Protein AF-A0A3A1U1H8-F1 (afdb_monomer_lite)

Organism: NCBI:txid2306585

Structure (mmCIF, N/CA/C/O backbone):
data_AF-A0A3A1U1H8-F1
#
_entry.id   AF-A0A3A1U1H8-F1
#
loop_
_atom_site.group_PDB
_atom_site.id
_atom_site.type_symbol
_atom_site.label_atom_id
_atom_site.label_alt_id
_atom_site.label_comp_id
_atom_site.label_asym_id
_atom_site.label_entity_id
_atom_site.label_seq_id
_atom_site.pdbx_PDB_ins_code
_atom_site.Cartn_x
_atom_site.Cartn_y
_atom_site.Cartn_z
_atom_site.occupancy
_atom_site.B_iso_or_equiv
_atom_site.auth_seq_id
_atom_site.auth_comp_id
_atom_site.auth_asym_id
_atom_site.auth_atom_id
_atom_site.pdbx_PDB_model_num
ATOM 1 N N . MET A 1 1 ? 20.754 4.221 -0.907 1.00 60.84 1 MET A N 1
ATOM 2 C CA . MET A 1 1 ? 19.375 3.942 -0.468 1.00 60.84 1 MET A CA 1
ATOM 3 C C . MET A 1 1 ? 18.865 2.809 -1.338 1.00 60.84 1 MET A C 1
ATOM 5 O O . MET A 1 1 ? 19.074 2.870 -2.543 1.00 60.84 1 MET A O 1
ATOM 9 N N . THR A 1 2 ? 18.373 1.730 -0.740 1.00 77.50 2 THR A N 1
ATOM 10 C CA . THR A 1 2 ? 17.943 0.517 -1.452 1.00 77.50 2 THR A CA 1
ATOM 11 C C . THR A 1 2 ? 16.463 0.613 -1.840 1.00 77.50 2 THR A C 1
ATOM 13 O O . THR A 1 2 ? 15.715 1.366 -1.223 1.00 77.50 2 THR A O 1
ATOM 16 N N . ALA A 1 3 ? 16.014 -0.170 -2.828 1.00 74.06 3 ALA A N 1
ATOM 17 C CA . ALA A 1 3 ? 14.592 -0.237 -3.204 1.00 74.06 3 ALA A CA 1
ATOM 18 C C . ALA A 1 3 ? 13.690 -0.678 -2.029 1.00 74.06 3 ALA A C 1
ATOM 20 O O .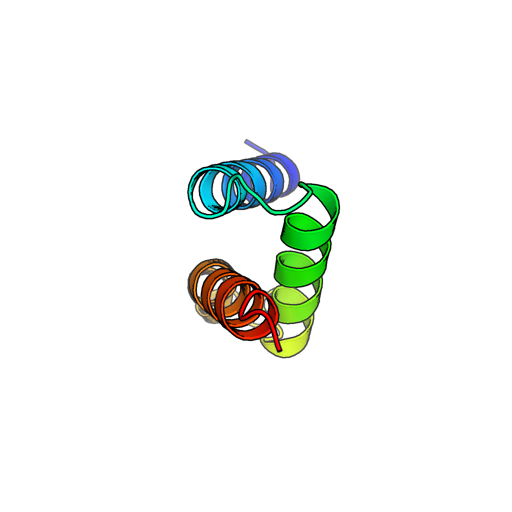 ALA A 1 3 ? 12.530 -0.285 -1.933 1.00 74.06 3 ALA A O 1
ATOM 21 N N . PHE A 1 4 ? 14.248 -1.461 -1.102 1.00 77.94 4 PHE A N 1
ATOM 22 C CA . PHE A 1 4 ? 13.581 -1.850 0.135 1.00 77.94 4 PHE A CA 1
ATOM 23 C C . PHE A 1 4 ? 13.376 -0.657 1.084 1.00 77.94 4 PHE A C 1
ATOM 25 O O . PHE A 1 4 ? 12.300 -0.517 1.663 1.00 77.94 4 PHE A O 1
ATOM 32 N N . ASP A 1 5 ? 14.359 0.244 1.191 1.00 85.56 5 ASP A N 1
ATOM 33 C CA . ASP A 1 5 ? 14.234 1.463 2.003 1.00 85.56 5 ASP A CA 1
ATOM 34 C C . ASP A 1 5 ? 13.135 2.389 1.456 1.00 85.56 5 ASP A C 1
ATOM 36 O O . ASP A 1 5 ? 12.387 2.995 2.223 1.00 85.56 5 ASP A O 1
ATOM 40 N N . GLU A 1 6 ? 13.002 2.478 0.129 1.00 83.88 6 GLU A N 1
ATOM 41 C CA . GLU A 1 6 ? 11.959 3.275 -0.529 1.00 83.88 6 GLU A CA 1
ATOM 42 C C . GLU A 1 6 ? 10.556 2.713 -0.278 1.00 83.88 6 GLU A C 1
ATOM 44 O O . GLU A 1 6 ? 9.624 3.478 -0.004 1.00 83.88 6 GLU A O 1
ATOM 49 N N . LEU A 1 7 ? 10.411 1.384 -0.314 1.00 84.56 7 LEU A N 1
ATOM 50 C CA . LEU A 1 7 ? 9.167 0.699 0.030 1.00 84.56 7 LEU A CA 1
ATOM 51 C C . LEU A 1 7 ? 8.799 0.935 1.497 1.00 84.56 7 LEU A C 1
ATOM 53 O O . LEU A 1 7 ? 7.666 1.314 1.796 1.00 84.56 7 LEU A O 1
ATOM 57 N N . LEU A 1 8 ? 9.757 0.769 2.411 1.00 89.94 8 LEU A N 1
ATOM 58 C CA . LEU A 1 8 ? 9.525 0.993 3.833 1.00 89.94 8 LEU A CA 1
ATOM 59 C C . LEU A 1 8 ? 9.124 2.449 4.100 1.00 89.94 8 LEU A C 1
ATOM 61 O O . LEU A 1 8 ? 8.149 2.694 4.807 1.00 89.94 8 LEU A O 1
ATOM 65 N N . ALA A 1 9 ? 9.803 3.412 3.471 1.00 92.56 9 ALA A N 1
ATOM 66 C CA . ALA A 1 9 ? 9.459 4.828 3.566 1.00 92.56 9 ALA A CA 1
ATOM 67 C C . ALA A 1 9 ? 8.060 5.134 3.004 1.00 92.56 9 ALA A C 1
ATOM 69 O O . ALA A 1 9 ? 7.347 5.982 3.543 1.00 92.56 9 ALA A O 1
ATOM 70 N N . LEU A 1 10 ? 7.637 4.457 1.931 1.00 93.31 10 LEU A N 1
ATOM 71 C CA . LEU A 1 10 ? 6.275 4.579 1.415 1.00 93.31 10 LEU A CA 1
ATOM 72 C C . LEU A 1 10 ? 5.247 4.051 2.422 1.00 93.31 10 LEU A C 1
ATOM 74 O O . LEU A 1 10 ? 4.284 4.759 2.713 1.00 93.31 10 LEU A O 1
ATOM 78 N N . VAL A 1 11 ? 5.469 2.860 2.979 1.00 95.69 11 VAL A N 1
ATOM 79 C CA . VAL A 1 11 ? 4.581 2.256 3.985 1.00 95.69 11 VAL A CA 1
ATOM 80 C C . VAL A 1 11 ? 4.472 3.147 5.223 1.00 95.69 11 VAL A C 1
ATOM 82 O O . VAL A 1 11 ? 3.363 3.392 5.685 1.00 95.69 11 VAL A O 1
ATOM 85 N N . GLU A 1 12 ? 5.582 3.700 5.715 1.00 96.38 12 GLU A N 1
ATOM 86 C CA . GLU A 1 12 ? 5.590 4.649 6.841 1.00 96.38 12 GLU A CA 1
ATOM 87 C C . GLU A 1 12 ? 4.754 5.898 6.557 1.00 96.38 12 GLU A C 1
ATOM 89 O O . GLU A 1 12 ? 3.895 6.279 7.355 1.00 96.38 12 GLU A O 1
ATOM 94 N N . ARG A 1 13 ? 4.965 6.527 5.391 1.00 96.62 13 ARG A N 1
ATOM 95 C CA . ARG A 1 13 ? 4.199 7.715 4.991 1.00 96.62 13 ARG A CA 1
ATOM 96 C C . ARG A 1 13 ? 2.707 7.422 4.914 1.00 96.62 13 ARG A C 1
ATOM 98 O O . ARG A 1 13 ? 1.913 8.255 5.332 1.00 96.62 13 ARG A O 1
ATOM 105 N N . LEU A 1 14 ? 2.320 6.263 4.385 1.00 96.94 14 LEU A N 1
ATOM 106 C CA . LEU A 1 14 ? 0.914 5.881 4.303 1.00 96.94 14 LEU A CA 1
ATOM 107 C C . LEU A 1 14 ? 0.330 5.544 5.677 1.00 96.94 14 LEU A C 1
ATOM 109 O O . LEU A 1 14 ? -0.762 6.009 5.983 1.00 96.94 14 LEU A O 1
ATOM 113 N N . ALA A 1 15 ? 1.058 4.817 6.526 1.00 96.62 15 ALA A N 1
ATOM 114 C CA . ALA A 1 15 ? 0.619 4.485 7.880 1.00 96.62 15 ALA A CA 1
ATOM 115 C C . ALA A 1 15 ? 0.347 5.744 8.720 1.00 96.62 15 ALA A C 1
ATOM 117 O O . ALA A 1 15 ? -0.649 5.801 9.437 1.00 96.62 15 ALA A O 1
ATOM 118 N N . ALA A 1 16 ? 1.157 6.795 8.553 1.00 96.94 16 ALA A N 1
ATOM 119 C CA . ALA A 1 16 ? 0.915 8.091 9.185 1.00 96.94 16 ALA A CA 1
ATOM 120 C C . ALA A 1 16 ? -0.402 8.764 8.735 1.00 96.94 16 ALA A C 1
ATOM 122 O O . ALA A 1 16 ? -0.984 9.540 9.489 1.00 96.94 16 ALA A O 1
ATOM 123 N N . LEU A 1 17 ? -0.893 8.468 7.524 1.00 96.31 17 LEU A N 1
ATOM 124 C CA . LEU A 1 17 ? -2.143 9.018 6.978 1.00 96.31 17 LEU A CA 1
ATOM 125 C C . LEU A 1 17 ? -3.391 8.208 7.360 1.00 96.31 17 LEU A C 1
ATOM 127 O O . LEU A 1 17 ? -4.506 8.714 7.207 1.00 96.31 17 LEU A O 1
ATOM 131 N N . VAL A 1 18 ? -3.221 6.967 7.822 1.00 94.94 18 VAL A N 1
ATOM 132 C CA . VAL A 1 18 ? -4.294 6.071 8.285 1.00 94.94 18 VAL A CA 1
ATOM 133 C C . VAL A 1 18 ? -3.915 5.421 9.626 1.00 94.94 18 VAL A C 1
ATOM 135 O O . VAL A 1 18 ? -3.826 4.199 9.723 1.00 94.94 18 VAL A O 1
ATOM 138 N N . PRO A 1 19 ? -3.718 6.214 10.699 1.00 94.38 19 PRO A N 1
ATOM 139 C CA . PRO A 1 19 ? -3.141 5.730 11.961 1.00 94.38 19 PRO A CA 1
ATOM 140 C C . PRO A 1 19 ? -4.014 4.713 12.714 1.00 94.38 19 PRO A C 1
ATOM 142 O O . PRO A 1 19 ? -3.550 4.076 13.653 1.00 94.38 19 PRO A O 1
ATOM 145 N N . HIS A 1 20 ? -5.282 4.570 12.324 1.00 94.00 20 HIS A N 1
ATOM 146 C CA . HIS A 1 20 ? -6.218 3.597 12.886 1.00 94.00 20 HIS A CA 1
ATOM 147 C C . HIS A 1 20 ? -6.073 2.198 12.266 1.00 94.00 20 HIS A C 1
ATOM 149 O O . HIS A 1 20 ? -6.623 1.241 12.805 1.00 94.00 20 HIS A O 1
ATOM 155 N N . LEU A 1 21 ? -5.356 2.066 11.144 1.00 93.44 21 LEU A N 1
ATOM 156 C CA . LEU A 1 21 ? -5.129 0.783 10.486 1.00 93.44 21 LEU A CA 1
ATOM 157 C C . LEU A 1 21 ? -3.803 0.166 10.940 1.00 93.44 21 LEU A C 1
ATOM 159 O O . LEU A 1 21 ? -2.811 0.879 11.122 1.00 93.44 21 LEU A O 1
ATOM 163 N N . PRO A 1 22 ? -3.742 -1.169 11.091 1.00 94.62 22 PRO A N 1
ATOM 164 C CA . PRO A 1 22 ? -2.491 -1.836 11.394 1.00 94.62 22 PRO A CA 1
ATOM 165 C C . PRO A 1 22 ? -1.518 -1.656 10.229 1.00 94.62 22 PRO A C 1
ATOM 167 O O . PRO A 1 22 ? -1.883 -1.762 9.058 1.00 94.62 22 PRO A O 1
ATOM 170 N N . ARG A 1 23 ? -0.240 -1.455 10.553 1.00 94.38 23 ARG A N 1
ATOM 171 C CA . ARG A 1 23 ? 0.828 -1.275 9.560 1.00 94.38 23 ARG A CA 1
ATOM 172 C C . ARG A 1 23 ? 0.906 -2.416 8.540 1.00 94.38 23 ARG A C 1
ATOM 174 O O . ARG A 1 23 ? 1.224 -2.167 7.383 1.00 94.38 23 ARG A O 1
ATOM 181 N N . LEU A 1 24 ? 0.588 -3.642 8.963 1.00 94.44 24 LEU A N 1
ATOM 182 C CA . LEU A 1 24 ? 0.519 -4.803 8.074 1.00 94.44 24 LEU A CA 1
ATOM 183 C C . LEU A 1 24 ? -0.517 -4.602 6.957 1.00 94.44 24 LEU A C 1
ATOM 185 O O . LEU A 1 24 ? -0.189 -4.810 5.801 1.00 94.44 24 LEU A O 1
ATOM 189 N N . ALA A 1 25 ? -1.705 -4.072 7.267 1.00 94.94 25 ALA A N 1
ATOM 190 C CA . ALA A 1 25 ? -2.716 -3.790 6.246 1.00 94.94 25 ALA A CA 1
ATOM 191 C C . ALA A 1 25 ? -2.251 -2.717 5.247 1.00 94.94 25 ALA A C 1
ATOM 193 O O . ALA A 1 25 ? -2.583 -2.776 4.065 1.00 94.94 25 ALA A O 1
ATOM 194 N N . VAL A 1 26 ? -1.458 -1.741 5.706 1.00 96.56 26 VAL A N 1
ATOM 195 C CA . VAL A 1 26 ? -0.853 -0.730 4.827 1.00 96.56 26 VAL A CA 1
ATOM 196 C C . VAL A 1 26 ? 0.154 -1.369 3.873 1.00 96.56 26 VAL A C 1
ATOM 198 O O . VAL A 1 26 ? 0.135 -1.060 2.683 1.00 96.56 26 VAL A O 1
ATOM 201 N N . LEU A 1 27 ? 1.006 -2.267 4.377 1.00 95.44 27 LEU A N 1
ATOM 202 C CA . LEU A 1 27 ? 1.945 -3.029 3.554 1.00 95.44 27 LEU A CA 1
ATOM 203 C C . LEU A 1 27 ? 1.201 -3.887 2.521 1.00 95.44 27 LEU A C 1
ATOM 205 O O . LEU A 1 27 ? 1.481 -3.756 1.332 1.00 95.44 27 LEU A O 1
ATOM 209 N N . ASP A 1 28 ? 0.205 -4.663 2.952 1.00 95.25 28 ASP A N 1
ATOM 210 C CA . ASP A 1 28 ? -0.592 -5.529 2.076 1.00 95.25 28 ASP A CA 1
ATOM 211 C C . ASP A 1 28 ? -1.257 -4.727 0.944 1.00 95.25 28 ASP A C 1
ATOM 213 O O . ASP A 1 28 ? -1.269 -5.140 -0.217 1.00 95.25 28 ASP A O 1
ATOM 217 N N . ALA A 1 29 ? -1.783 -3.535 1.253 1.00 96.06 29 ALA A N 1
ATOM 218 C CA . ALA A 1 29 ? -2.381 -2.657 0.252 1.00 96.06 29 ALA A CA 1
ATOM 219 C C . ALA A 1 29 ? -1.351 -2.121 -0.754 1.00 96.06 29 ALA A C 1
ATOM 221 O O . ALA A 1 29 ? -1.651 -2.052 -1.948 1.00 96.06 29 ALA A O 1
ATOM 222 N N . VAL A 1 30 ? -0.151 -1.751 -0.294 1.00 95.06 30 VAL A N 1
ATOM 223 C CA . VAL A 1 30 ? 0.944 -1.301 -1.165 1.00 95.06 30 VAL A CA 1
ATOM 224 C C . VAL A 1 30 ? 1.405 -2.433 -2.078 1.00 95.06 30 VAL A C 1
ATOM 226 O O . VAL A 1 30 ? 1.518 -2.212 -3.281 1.00 95.06 30 VAL A O 1
ATOM 229 N N . GLU A 1 31 ? 1.615 -3.639 -1.550 1.00 93.81 31 GLU A N 1
ATOM 230 C CA . GLU A 1 31 ? 2.027 -4.806 -2.340 1.00 93.81 31 GLU A CA 1
ATOM 231 C C . GLU A 1 31 ? 0.976 -5.186 -3.389 1.00 93.81 31 GLU A C 1
ATOM 233 O O . GLU A 1 31 ? 1.303 -5.377 -4.565 1.00 93.81 31 GLU A O 1
ATOM 238 N N . ALA A 1 32 ? -0.301 -5.216 -2.996 1.00 94.06 32 ALA A N 1
ATOM 239 C CA . ALA A 1 32 ? -1.401 -5.503 -3.908 1.00 94.06 32 ALA A CA 1
ATOM 240 C C . ALA A 1 32 ? -1.465 -4.491 -5.062 1.00 94.06 32 ALA A C 1
ATOM 242 O O . ALA A 1 32 ? -1.664 -4.872 -6.217 1.00 94.06 32 ALA A O 1
ATOM 243 N N . GLU A 1 33 ? -1.273 -3.202 -4.776 1.00 95.44 33 GLU A N 1
ATOM 244 C CA . GLU A 1 33 ? -1.274 -2.160 -5.804 1.00 95.44 33 GLU A CA 1
ATOM 245 C C . GLU A 1 33 ? -0.016 -2.158 -6.666 1.00 95.44 33 GLU A C 1
ATOM 247 O O . GLU A 1 33 ? -0.104 -1.909 -7.870 1.00 95.44 33 GLU A O 1
ATOM 252 N N . TRP A 1 34 ? 1.134 -2.504 -6.092 1.00 92.62 34 TRP A N 1
ATOM 253 C CA . TRP A 1 34 ? 2.381 -2.671 -6.829 1.00 92.62 34 TRP A CA 1
ATOM 254 C C . TRP A 1 34 ? 2.253 -3.755 -7.905 1.00 92.62 34 TRP A C 1
ATOM 256 O O . TRP A 1 34 ? 2.643 -3.547 -9.058 1.00 92.62 34 TRP A O 1
ATOM 266 N N . LEU A 1 35 ? 1.644 -4.889 -7.541 1.00 92.50 35 LEU A N 1
ATOM 267 C CA . LEU A 1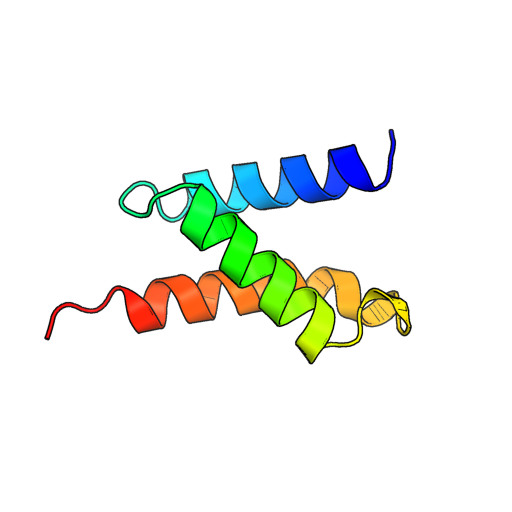 35 ? 1.339 -5.990 -8.455 1.00 92.50 35 LEU A CA 1
ATOM 268 C C . LEU A 1 35 ? 0.269 -5.599 -9.478 1.00 92.50 35 LEU A C 1
ATOM 270 O O . LEU A 1 35 ? 0.478 -5.784 -10.676 1.00 92.50 35 LEU A O 1
ATOM 274 N N . ARG A 1 36 ? -0.854 -5.021 -9.031 1.00 94.62 36 ARG A N 1
ATOM 275 C CA . ARG A 1 36 ? -1.983 -4.651 -9.902 1.00 94.62 36 ARG A CA 1
ATOM 276 C C . ARG A 1 36 ? -1.583 -3.653 -10.986 1.00 94.62 36 ARG A C 1
ATOM 278 O O . ARG A 1 36 ? -2.045 -3.764 -12.118 1.00 94.62 36 ARG A O 1
ATOM 285 N N . LEU A 1 37 ? -0.754 -2.671 -10.638 1.00 92.19 37 LEU A N 1
ATOM 286 C CA . LEU A 1 37 ? -0.260 -1.667 -11.578 1.00 92.19 37 LEU A CA 1
ATOM 287 C C . LEU A 1 37 ? 0.914 -2.177 -12.422 1.00 92.19 37 LEU A C 1
ATOM 289 O O . LEU A 1 37 ? 1.321 -1.494 -13.353 1.00 92.19 37 LEU A O 1
ATOM 293 N N . GLY A 1 38 ? 1.482 -3.347 -12.115 1.00 90.12 38 GLY A N 1
ATOM 294 C CA . GLY A 1 38 ? 2.678 -3.837 -12.793 1.00 90.12 38 GLY A CA 1
ATOM 295 C C . GLY A 1 38 ? 3.875 -2.900 -12.614 1.00 90.12 38 GLY A C 1
ATOM 296 O O . GLY A 1 38 ? 4.696 -2.779 -13.523 1.00 90.12 38 GLY A O 1
ATOM 297 N N . ALA A 1 39 ? 3.991 -2.237 -11.458 1.00 86.00 39 ALA A N 1
ATOM 298 C CA . ALA A 1 39 ? 5.015 -1.220 -11.197 1.00 86.00 39 ALA A CA 1
ATOM 299 C C . ALA A 1 39 ? 6.454 -1.769 -11.293 1.00 86.00 39 ALA A C 1
ATOM 301 O O . ALA A 1 39 ? 7.384 -1.023 -11.591 1.00 86.00 39 ALA A O 1
ATOM 302 N N . SER A 1 40 ? 6.634 -3.084 -11.122 1.00 83.12 40 SER A N 1
ATOM 303 C CA . SER A 1 40 ? 7.911 -3.775 -11.359 1.00 83.12 40 SER A CA 1
ATOM 304 C C . SER A 1 40 ? 8.304 -3.850 -12.841 1.00 83.12 40 SER A C 1
ATOM 306 O O . SER A 1 40 ? 9.489 -3.907 -13.152 1.00 83.12 40 SER A O 1
ATOM 308 N N . ALA A 1 41 ? 7.328 -3.869 -13.754 1.00 85.69 41 ALA A N 1
ATOM 309 C CA . ALA A 1 41 ? 7.545 -3.932 -15.203 1.00 85.69 41 ALA A CA 1
ATOM 310 C C . ALA A 1 41 ? 7.462 -2.549 -15.870 1.00 85.69 41 ALA A C 1
ATOM 312 O O . ALA A 1 41 ? 8.078 -2.323 -16.909 1.00 85.69 41 ALA A O 1
ATOM 313 N N . GLN A 1 42 ? 6.709 -1.621 -15.277 1.00 87.69 42 GLN A N 1
ATOM 314 C CA . GLN A 1 42 ? 6.529 -0.257 -15.762 1.00 87.69 42 GLN A CA 1
ATOM 315 C C . GLN A 1 42 ? 6.843 0.723 -14.632 1.00 87.69 42 GLN A C 1
ATOM 317 O O . GLN A 1 42 ? 5.970 1.108 -13.855 1.00 87.69 42 GLN A O 1
ATOM 322 N N . SER A 1 43 ? 8.104 1.148 -14.549 1.00 82.50 43 SER A N 1
ATOM 323 C CA . SER A 1 43 ? 8.581 2.054 -13.494 1.00 82.50 43 SER A CA 1
ATOM 324 C C . SER A 1 43 ? 7.857 3.405 -13.477 1.00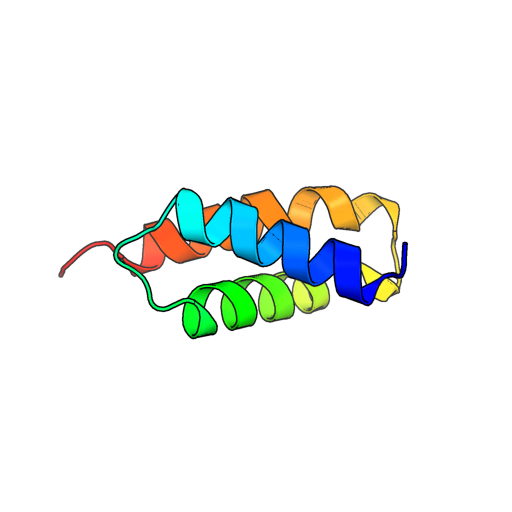 82.50 43 SER A C 1
ATOM 326 O O . SER A 1 43 ? 7.749 4.034 -12.426 1.00 82.50 43 SER A O 1
ATOM 328 N N . THR A 1 44 ? 7.286 3.828 -14.609 1.00 91.88 44 THR A N 1
ATOM 329 C CA . THR A 1 44 ? 6.427 5.018 -14.719 1.00 91.88 44 THR A CA 1
ATOM 330 C C . THR A 1 44 ? 5.146 4.911 -13.895 1.00 91.88 44 THR A C 1
ATOM 332 O O . THR A 1 44 ? 4.548 5.938 -13.578 1.00 91.88 44 THR A O 1
ATOM 335 N N . LEU A 1 45 ? 4.729 3.694 -13.528 1.00 89.12 45 LEU A N 1
ATOM 336 C CA . LEU A 1 45 ? 3.528 3.450 -12.737 1.00 89.12 45 LEU A CA 1
ATOM 337 C C . LEU A 1 45 ? 3.787 3.385 -11.225 1.00 89.12 45 LEU A C 1
ATOM 339 O O 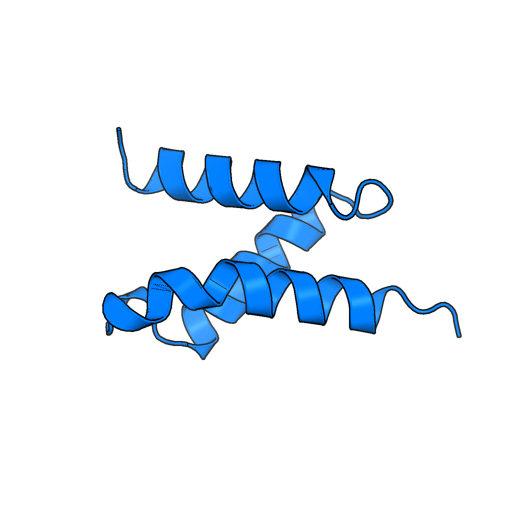. LEU A 1 45 ? 2.849 3.542 -10.443 1.00 89.12 45 LEU A O 1
ATOM 343 N N . ALA A 1 46 ? 5.045 3.230 -10.798 1.00 89.94 46 ALA A N 1
ATOM 344 C CA . ALA A 1 46 ? 5.421 3.168 -9.384 1.00 89.94 46 ALA A CA 1
ATOM 345 C C . ALA A 1 46 ? 4.932 4.373 -8.543 1.00 89.94 46 ALA A C 1
ATOM 347 O O . ALA A 1 46 ? 4.440 4.151 -7.433 1.00 89.94 46 ALA A O 1
ATOM 348 N N . PRO A 1 47 ? 4.946 5.630 -9.044 1.00 92.25 47 PRO A N 1
ATOM 349 C CA . PRO A 1 47 ? 4.422 6.774 -8.292 1.00 92.25 47 PRO A CA 1
ATOM 350 C C . PRO A 1 47 ? 2.923 6.688 -7.961 1.00 92.25 47 PRO A C 1
ATOM 352 O O . PRO A 1 47 ? 2.474 7.334 -7.014 1.00 92.25 47 PRO A O 1
ATOM 355 N N . PHE A 1 48 ? 2.142 5.891 -8.701 1.00 94.62 48 PHE A N 1
ATOM 356 C CA . PHE A 1 48 ? 0.699 5.744 -8.476 1.00 94.62 48 PHE A CA 1
ATOM 357 C C . PHE A 1 48 ? 0.345 4.671 -7.440 1.00 94.62 48 PHE A C 1
ATOM 359 O O . PHE A 1 48 ? -0.792 4.656 -6.965 1.00 94.62 48 PHE A O 1
ATOM 366 N N . VAL A 1 49 ? 1.297 3.821 -7.036 1.00 94.94 49 VAL A N 1
ATOM 367 C CA . VAL A 1 49 ? 1.056 2.758 -6.045 1.00 94.94 49 VAL A CA 1
ATOM 368 C C . VAL A 1 49 ? 0.610 3.345 -4.707 1.00 94.94 49 VAL A C 1
ATOM 370 O O . VAL A 1 49 ? -0.391 2.911 -4.145 1.00 94.94 49 VAL A O 1
ATOM 373 N N . GLY A 1 50 ? 1.308 4.374 -4.214 1.00 95.94 50 GLY A N 1
ATOM 374 C CA . GLY A 1 50 ? 0.986 5.019 -2.939 1.00 95.94 50 GLY A CA 1
ATOM 375 C C . GLY A 1 50 ? -0.433 5.605 -2.886 1.00 95.94 50 GLY A C 1
ATOM 376 O O . GLY A 1 50 ? -1.207 5.230 -2.003 1.00 95.94 50 GLY A O 1
ATOM 377 N N . PRO A 1 51 ? -0.810 6.493 -3.828 1.00 96.62 51 PRO A N 1
ATOM 378 C CA . PRO A 1 51 ? -2.165 7.035 -3.913 1.00 96.62 51 PRO A CA 1
ATOM 379 C C . PRO A 1 51 ? -3.252 5.962 -4.048 1.00 96.62 51 PRO A C 1
ATOM 381 O O . PRO A 1 51 ? -4.289 6.065 -3.394 1.00 96.62 51 PRO A O 1
ATOM 384 N N . ALA A 1 52 ? -3.019 4.923 -4.856 1.00 95.62 52 ALA A N 1
ATOM 385 C CA . ALA A 1 52 ? -3.996 3.859 -5.054 1.00 95.62 52 ALA A CA 1
ATOM 386 C C . ALA A 1 52 ? -4.164 2.980 -3.800 1.00 95.62 52 ALA A C 1
ATOM 388 O O . ALA A 1 52 ? -5.291 2.653 -3.420 1.00 95.62 52 ALA A O 1
ATOM 389 N N . ALA A 1 53 ? -3.064 2.673 -3.104 1.00 96.56 53 ALA A N 1
ATOM 390 C CA . ALA A 1 53 ? -3.091 1.941 -1.840 1.00 96.56 53 ALA A CA 1
ATOM 391 C C . ALA A 1 53 ? -3.831 2.743 -0.761 1.00 96.56 53 ALA A C 1
ATOM 393 O O . ALA A 1 53 ? -4.710 2.209 -0.087 1.00 96.56 53 ALA A O 1
ATOM 394 N N . LEU A 1 54 ? -3.551 4.047 -0.650 1.00 96.62 54 LEU A N 1
ATOM 395 C CA . LEU A 1 54 ? -4.241 4.939 0.285 1.00 96.62 54 LEU A CA 1
ATOM 396 C C . LEU A 1 54 ? -5.748 5.015 0.015 1.00 96.62 5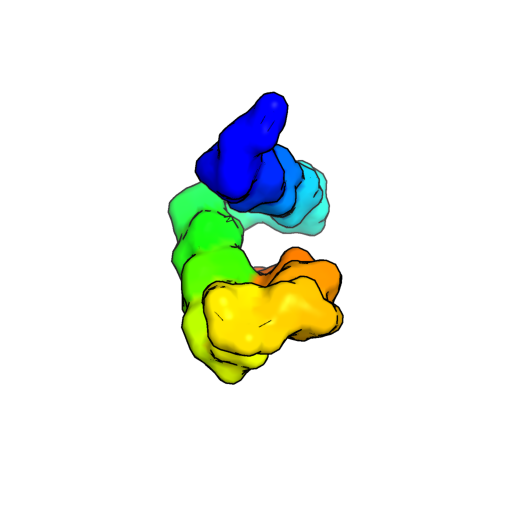4 LEU A C 1
ATOM 398 O O . LEU A 1 54 ? -6.541 4.989 0.956 1.00 96.62 54 LEU A O 1
ATOM 402 N N . TRP A 1 55 ? -6.143 5.113 -1.257 1.00 95.31 55 TRP A N 1
ATOM 403 C CA . TRP A 1 55 ? -7.552 5.127 -1.642 1.00 95.31 55 TRP A CA 1
ATOM 404 C C . TRP A 1 55 ? -8.258 3.835 -1.217 1.00 95.31 55 TRP A C 1
ATOM 406 O O . TRP A 1 55 ? -9.300 3.904 -0.568 1.00 95.31 55 TRP A O 1
ATOM 416 N N . ARG A 1 56 ? -7.656 2.665 -1.487 1.00 93.81 56 ARG A N 1
ATOM 417 C CA . ARG A 1 56 ? -8.206 1.367 -1.063 1.00 93.81 56 ARG A CA 1
ATOM 418 C C . ARG A 1 56 ? -8.345 1.275 0.456 1.00 93.81 56 ARG A C 1
ATOM 420 O O . ARG A 1 56 ? -9.388 0.845 0.936 1.00 93.81 56 ARG A O 1
ATOM 427 N N . LEU A 1 57 ? -7.309 1.666 1.197 1.00 94.44 57 LEU A N 1
ATOM 428 C CA . LEU A 1 57 ? -7.306 1.612 2.661 1.00 94.44 57 LEU A CA 1
ATOM 429 C C . LEU A 1 57 ? -8.440 2.449 3.257 1.00 94.44 57 LEU A C 1
ATOM 431 O O . LEU A 1 57 ? -9.098 2.009 4.190 1.00 94.44 57 LEU A O 1
ATOM 435 N N . ARG A 1 58 ? -8.703 3.631 2.691 1.00 93.31 58 ARG A N 1
ATOM 436 C CA . ARG A 1 58 ? -9.803 4.500 3.130 1.00 93.31 58 ARG A CA 1
ATOM 437 C C . ARG A 1 58 ? -11.174 3.950 2.750 1.00 93.31 58 ARG A C 1
ATOM 439 O O . ARG A 1 58 ? -12.072 3.995 3.577 1.00 93.31 58 ARG A O 1
ATOM 446 N N . ALA A 1 59 ? -11.318 3.403 1.544 1.00 88.12 59 ALA A N 1
ATOM 447 C CA . ALA A 1 59 ? -12.574 2.808 1.088 1.00 88.12 59 ALA A CA 1
ATOM 448 C C .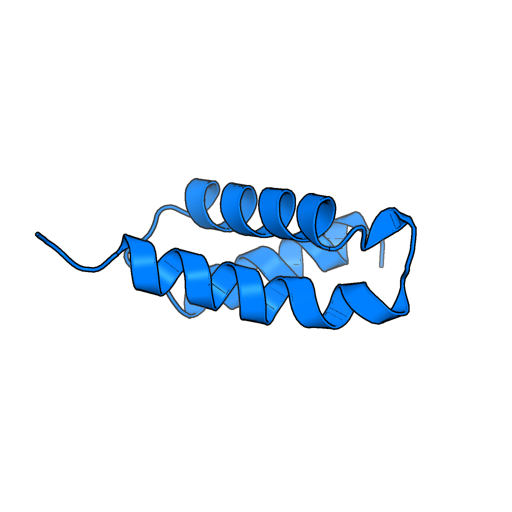 ALA A 1 59 ? -12.959 1.551 1.891 1.00 88.12 59 ALA A C 1
ATOM 450 O O . ALA A 1 59 ? -14.134 1.308 2.125 1.00 88.12 59 ALA A O 1
ATOM 451 N N . GLY A 1 60 ? -11.978 0.757 2.331 1.00 78.56 60 GLY A N 1
ATOM 452 C CA . GLY A 1 60 ? -12.214 -0.418 3.179 1.00 78.56 60 GLY A CA 1
ATOM 453 C C . GLY A 1 60 ? -12.366 -0.113 4.674 1.00 78.56 60 GLY A C 1
ATOM 454 O O . GLY A 1 60 ? -12.701 -1.016 5.433 1.00 78.56 60 GLY A O 1
ATOM 455 N N . ALA A 1 61 ? -12.094 1.123 5.102 1.00 63.66 61 ALA A N 1
ATOM 456 C CA . ALA A 1 61 ? -12.185 1.551 6.498 1.00 63.66 61 ALA A CA 1
ATOM 457 C C . ALA A 1 61 ? -13.535 2.200 6.852 1.00 63.66 61 ALA A C 1
ATOM 459 O O . ALA A 1 61 ? -13.725 2.587 8.005 1.00 63.66 61 ALA A O 1
ATOM 460 N N . GLU A 1 62 ? -14.462 2.335 5.895 1.00 54.44 62 GLU A N 1
ATOM 461 C CA . GLU A 1 62 ? -15.822 2.788 6.192 1.00 54.44 62 GLU A CA 1
ATOM 462 C C . GLU A 1 62 ? -16.538 1.726 7.049 1.00 54.44 62 GLU A C 1
ATOM 464 O O . GLU A 1 62 ? -16.667 0.578 6.615 1.00 54.44 62 GLU A O 1
ATOM 469 N N . PRO A 1 63 ? -16.969 2.059 8.280 1.00 49.31 63 PRO A N 1
ATOM 470 C CA . PRO A 1 63 ? -17.723 1.127 9.103 1.00 49.31 63 PRO A CA 1
ATOM 471 C C . PRO A 1 63 ? -19.122 0.929 8.502 1.00 49.31 63 PRO A C 1
ATOM 473 O O . PRO A 1 63 ? -19.839 1.903 8.270 1.00 49.31 63 PRO A O 1
ATOM 476 N N . CYS A 1 64 ? -19.478 -0.333 8.247 1.00 41.72 64 CYS A N 1
ATOM 477 C CA . CYS A 1 64 ? -20.838 -0.768 7.918 1.00 41.72 64 CYS A CA 1
ATOM 478 C C . CYS A 1 64 ? -21.828 -0.481 9.054 1.00 41.72 64 CYS A C 1
ATOM 480 O O . CYS A 1 64 ? -21.423 -0.613 10.234 1.00 41.72 64 CYS A O 1
#

Secondary structure (DSSP, 8-state):
--HHHHHHHHHHHHHHH-TTS-HHHHHHHHHHHHHHTTTTT-GGGHHHHHHHHHHHHHHTTS--

Radius of gyration: 11.62 Å; chains: 1; bounding box: 40×15×29 Å

pLDDT: mean 88.85, std 11.65, range [41.72, 96.94]

Foldseek 3Di:
DDPVVVLVVLLVVLCVVVVVDDSVLSSVLLVVLCVVQVCVVPVVCNVVSSVRSSVVVVVVPDDD

Sequence (64 aa):
MTAFDELLALVERLAALVPHLPRLAVLDAVEAEWLRLGASAQSTLAPFVGPAALWRLRAGAEPC